Protein AF-C8NHD8-F1 (afdb_monomer_lite)

Secondary structure (DSSP, 8-state):
-TTS--HHHHHHHHT--HHHHHHHHTT-S---HHHHHHHHHHTT------PPPP--

Organism: NCBI:txid638301

Structure (mmCIF, N/CA/C/O backbone):
data_AF-C8NHD8-F1
#
_entry.id   AF-C8NHD8-F1
#
loop_
_atom_site.group_PDB
_atom_site.id
_atom_site.type_symbol
_atom_site.label_atom_id
_atom_site.label_alt_id
_atom_site.label_comp_id
_atom_site.label_asym_id
_atom_site.label_entity_id
_atom_site.label_seq_id
_atom_site.pdbx_PDB_ins_code
_atom_site.Cartn_x
_atom_site.Cartn_y
_atom_site.Cartn_z
_atom_site.occupancy
_atom_site.B_iso_or_equiv
_atom_site.auth_seq_id
_atom_site.auth_comp_id
_atom_site.auth_asym_id
_atom_site.auth_atom_id
_atom_site.pdbx_PDB_model_num
ATOM 1 N N . MET A 1 1 ? 3.095 -11.656 -8.439 1.00 52.34 1 MET A N 1
ATOM 2 C CA . MET A 1 1 ? 3.044 -10.435 -9.273 1.00 52.34 1 MET A CA 1
ATOM 3 C C . MET A 1 1 ? 1.985 -10.656 -10.340 1.00 52.34 1 MET A C 1
ATOM 5 O O . MET A 1 1 ? 2.267 -11.289 -11.343 1.00 52.34 1 MET A O 1
ATOM 9 N N . GLU A 1 2 ? 0.758 -10.211 -10.078 1.00 51.53 2 GLU A N 1
ATOM 10 C CA . GLU A 1 2 ? -0.447 -10.517 -10.876 1.00 51.53 2 GLU A CA 1
ATOM 11 C C . GLU A 1 2 ? -0.619 -9.649 -12.140 1.00 51.53 2 GLU A C 1
ATOM 13 O O . GLU A 1 2 ? -1.619 -9.762 -12.833 1.00 51.53 2 GLU A O 1
ATOM 18 N N . ASN A 1 3 ? 0.345 -8.783 -12.474 1.00 58.53 3 ASN A N 1
ATOM 19 C CA . ASN A 1 3 ? 0.144 -7.713 -13.460 1.00 58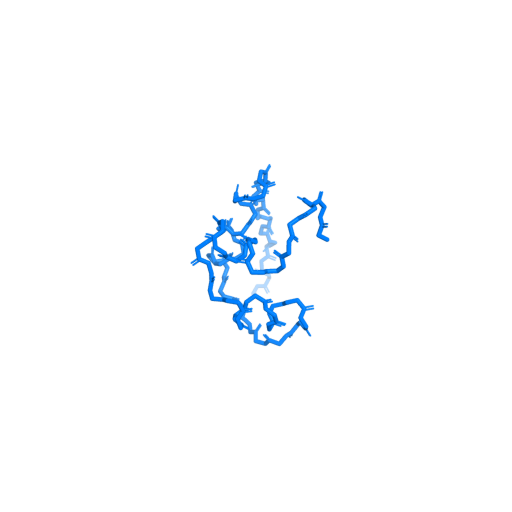.53 3 ASN A CA 1
ATOM 20 C C . ASN A 1 3 ? 0.873 -7.892 -14.808 1.00 58.53 3 ASN A C 1
ATOM 22 O O . ASN A 1 3 ? 0.904 -6.945 -15.584 1.00 58.53 3 ASN A O 1
ATOM 26 N N . ASN A 1 4 ? 1.490 -9.045 -15.104 1.00 70.81 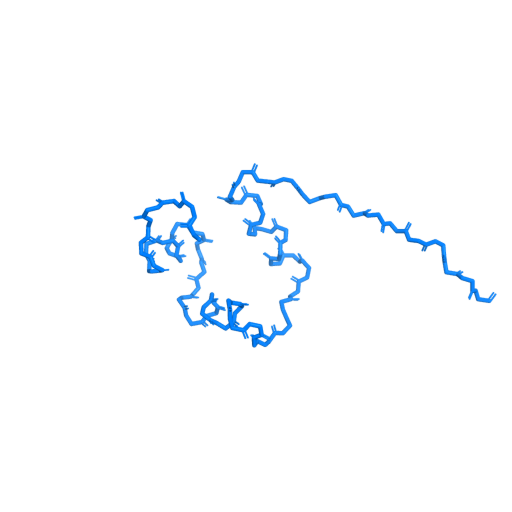4 ASN A N 1
ATOM 27 C CA . ASN A 1 4 ? 2.328 -9.259 -16.309 1.00 70.81 4 ASN A CA 1
ATOM 28 C C . ASN A 1 4 ? 3.483 -8.245 -16.502 1.00 70.81 4 ASN A C 1
ATOM 30 O O . ASN A 1 4 ? 4.126 -8.232 -17.546 1.00 70.81 4 ASN A O 1
ATOM 34 N N . LEU A 1 5 ? 3.767 -7.408 -15.502 1.00 79.00 5 LEU A N 1
ATOM 35 C CA . LEU A 1 5 ? 4.847 -6.427 -15.527 1.00 79.00 5 LEU A CA 1
ATOM 36 C C . LEU A 1 5 ? 6.141 -7.064 -15.029 1.00 79.00 5 LEU A C 1
ATOM 38 O O . LEU A 1 5 ? 6.154 -7.776 -14.019 1.00 79.00 5 LEU A O 1
ATOM 42 N N . THR A 1 6 ? 7.252 -6.733 -15.676 1.00 84.12 6 THR A N 1
ATOM 43 C CA . THR A 1 6 ? 8.576 -6.968 -15.102 1.00 84.12 6 THR A CA 1
ATOM 44 C C . THR A 1 6 ? 8.742 -6.151 -13.817 1.00 84.12 6 THR A C 1
ATOM 46 O O . THR A 1 6 ? 8.119 -5.103 -13.615 1.00 84.12 6 THR A O 1
ATOM 49 N N . ARG A 1 7 ? 9.640 -6.594 -12.931 1.00 77.19 7 ARG A N 1
ATOM 50 C CA . ARG A 1 7 ? 9.938 -5.897 -11.668 1.00 77.19 7 ARG A CA 1
ATOM 51 C C . ARG A 1 7 ? 10.369 -4.437 -11.887 1.00 77.19 7 ARG A C 1
ATOM 53 O O . ARG A 1 7 ? 10.113 -3.594 -11.034 1.00 77.19 7 ARG A O 1
ATOM 60 N N . GLU A 1 8 ? 11.006 -4.128 -13.018 1.00 83.12 8 GLU A N 1
ATOM 61 C CA . GLU A 1 8 ? 11.384 -2.759 -13.394 1.00 83.12 8 GLU A CA 1
ATOM 62 C C . GLU A 1 8 ? 10.198 -1.903 -13.818 1.00 83.12 8 GLU A C 1
ATOM 64 O O . GLU A 1 8 ? 10.077 -0.766 -13.365 1.00 83.12 8 GLU A O 1
ATOM 69 N N . GLU A 1 9 ? 9.318 -2.437 -14.658 1.00 82.75 9 GLU A N 1
ATOM 70 C CA . GLU A 1 9 ? 8.114 -1.727 -15.092 1.00 82.75 9 GLU A CA 1
ATOM 71 C C . GLU A 1 9 ? 7.183 -1.470 -13.916 1.00 82.75 9 GLU A C 1
ATOM 73 O O . GLU A 1 9 ? 6.657 -0.368 -13.761 1.00 82.75 9 GLU A O 1
ATOM 78 N N . TYR A 1 10 ? 7.042 -2.456 -13.035 1.00 84.00 10 TYR A N 1
ATOM 79 C CA . TYR A 1 10 ? 6.263 -2.297 -11.825 1.00 84.00 10 TYR A CA 1
ATOM 80 C C . TYR A 1 10 ? 6.901 -1.276 -10.872 1.00 84.00 10 TYR A C 1
ATOM 82 O O . TYR A 1 10 ? 6.208 -0.372 -10.417 1.00 84.00 10 TYR A O 1
ATOM 90 N N . ALA A 1 11 ? 8.217 -1.336 -10.633 1.00 83.12 11 ALA A N 1
ATOM 91 C CA . ALA A 1 11 ? 8.918 -0.343 -9.815 1.00 83.12 11 ALA A CA 1
ATOM 92 C C . ALA A 1 11 ? 8.738 1.088 -10.358 1.00 83.12 11 ALA A C 1
ATOM 94 O O . ALA A 1 11 ? 8.460 2.003 -9.583 1.00 83.12 11 ALA A O 1
ATOM 95 N N . LYS A 1 12 ? 8.801 1.273 -11.686 1.00 83.69 12 LYS A N 1
ATOM 96 C CA . LYS A 1 12 ? 8.493 2.553 -12.344 1.00 83.69 12 LYS A CA 1
ATOM 97 C C . LYS A 1 12 ? 7.036 2.970 -12.136 1.00 83.69 12 LYS A C 1
ATOM 99 O O . LYS A 1 12 ? 6.798 4.104 -11.736 1.00 83.69 12 LYS A O 1
ATOM 104 N N . LYS A 1 13 ? 6.078 2.059 -12.349 1.00 82.50 13 LYS A N 1
ATOM 105 C CA . LYS A 1 13 ? 4.638 2.308 -12.150 1.00 82.50 13 LYS A CA 1
ATOM 106 C C . LYS A 1 13 ? 4.341 2.760 -10.722 1.00 82.50 13 LYS A C 1
ATOM 108 O O . LYS A 1 13 ? 3.574 3.697 -10.523 1.00 82.50 13 LYS A O 1
ATOM 113 N N . VAL A 1 14 ? 4.951 2.108 -9.733 1.00 82.12 14 VAL A N 1
ATOM 114 C CA . VAL A 1 14 ? 4.726 2.439 -8.325 1.00 82.12 14 VAL A CA 1
ATOM 115 C C . VAL A 1 14 ? 5.638 3.547 -7.797 1.00 82.12 14 VAL A C 1
ATOM 117 O O . VAL A 1 14 ? 5.483 3.937 -6.648 1.00 82.12 14 VAL A O 1
ATOM 120 N N . GLY A 1 15 ? 6.566 4.090 -8.589 1.00 81.12 15 GLY A N 1
ATOM 121 C CA . GLY A 1 15 ? 7.498 5.134 -8.140 1.00 81.12 15 GLY A CA 1
ATOM 122 C C . GLY A 1 15 ? 8.538 4.664 -7.111 1.00 81.12 15 GLY A C 1
ATOM 123 O O . GLY A 1 15 ? 9.106 5.485 -6.395 1.00 81.12 15 GLY A O 1
ATOM 124 N N . PHE A 1 16 ? 8.807 3.358 -7.028 1.00 80.69 16 PHE A N 1
ATOM 125 C CA . PHE A 1 16 ? 9.800 2.777 -6.119 1.00 80.69 16 PHE A CA 1
ATOM 126 C C . PHE A 1 16 ? 11.121 2.487 -6.835 1.00 80.69 16 PHE A C 1
ATOM 128 O O . PHE A 1 16 ? 11.170 2.168 -8.022 1.00 80.69 16 PHE A O 1
ATOM 135 N N . LYS A 1 17 ? 12.230 2.506 -6.086 1.00 80.06 17 LYS A N 1
ATOM 136 C CA . LYS A 1 17 ? 13.505 1.967 -6.583 1.00 80.06 17 LYS A CA 1
ATOM 137 C C . LYS A 1 17 ? 13.401 0.444 -6.716 1.00 80.06 17 LYS A C 1
ATOM 139 O O . LYS A 1 17 ? 13.008 -0.231 -5.766 1.00 80.06 17 LYS A O 1
ATOM 144 N N . ARG A 1 18 ? 13.860 -0.111 -7.845 1.00 78.88 18 ARG A N 1
ATOM 145 C CA . ARG A 1 18 ? 13.927 -1.567 -8.108 1.00 78.88 18 ARG A CA 1
ATOM 146 C C . ARG A 1 18 ? 14.573 -2.348 -6.955 1.00 78.88 18 ARG A C 1
ATOM 148 O O . ARG A 1 18 ? 14.104 -3.422 -6.594 1.00 78.88 18 ARG A O 1
ATOM 155 N N . THR A 1 19 ? 15.640 -1.802 -6.371 1.00 80.00 19 THR A N 1
ATOM 156 C CA . THR A 1 19 ? 16.368 -2.415 -5.250 1.00 80.00 19 THR A CA 1
ATOM 157 C C . THR A 1 19 ? 15.561 -2.431 -3.956 1.00 80.00 19 THR A C 1
ATOM 159 O O . THR A 1 19 ? 15.631 -3.412 -3.223 1.00 80.00 19 THR A O 1
ATOM 162 N N . ALA A 1 20 ? 14.777 -1.384 -3.684 1.00 78.75 20 ALA A N 1
ATOM 163 C CA . ALA A 1 20 ? 13.893 -1.328 -2.523 1.00 78.75 20 ALA A CA 1
ATOM 164 C C . ALA A 1 20 ? 12.777 -2.369 -2.645 1.00 78.75 20 ALA A C 1
ATOM 166 O O . ALA A 1 20 ? 12.539 -3.123 -1.710 1.00 78.75 20 ALA A O 1
ATOM 167 N N . LEU A 1 21 ? 12.177 -2.488 -3.829 1.00 82.31 21 LEU A N 1
ATOM 168 C CA . LEU A 1 21 ? 11.156 -3.496 -4.085 1.00 82.31 21 LEU A CA 1
ATOM 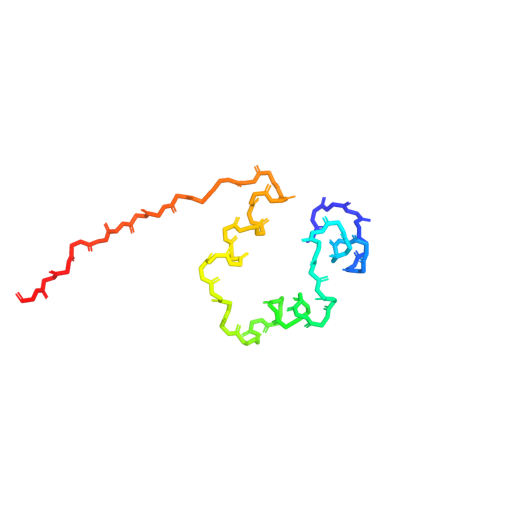169 C C . LEU A 1 21 ? 11.706 -4.926 -3.955 1.00 82.31 21 LEU A C 1
ATOM 171 O O . LEU A 1 21 ? 11.139 -5.737 -3.232 1.00 82.31 21 LEU A O 1
ATOM 175 N N . ALA A 1 22 ? 12.870 -5.201 -4.552 1.00 83.19 22 ALA A N 1
ATOM 176 C CA . ALA A 1 22 ? 13.511 -6.512 -4.456 1.00 83.19 22 ALA A CA 1
ATOM 177 C C . ALA A 1 22 ? 13.877 -6.901 -3.016 1.00 83.19 22 ALA A C 1
ATOM 179 O O . ALA A 1 22 ? 13.978 -8.087 -2.715 1.00 83.19 22 ALA A O 1
ATOM 180 N N . ARG A 1 23 ? 14.148 -5.921 -2.147 1.00 83.56 23 ARG A N 1
ATOM 181 C CA . ARG A 1 23 ? 14.367 -6.142 -0.713 1.00 83.56 23 ARG A CA 1
ATOM 182 C C . ARG A 1 23 ? 13.055 -6.503 -0.015 1.00 83.56 23 ARG A C 1
ATOM 184 O O . ARG A 1 23 ? 13.007 -7.537 0.641 1.00 83.56 23 ARG A O 1
ATOM 191 N N . LEU A 1 24 ? 11.984 -5.746 -0.266 1.00 84.50 24 LEU A N 1
ATOM 192 C CA . LEU A 1 24 ? 10.645 -6.037 0.264 1.00 84.50 24 LEU A CA 1
ATOM 193 C C . LEU A 1 24 ? 10.167 -7.446 -0.108 1.00 84.50 24 LEU A C 1
ATOM 195 O O . LEU A 1 24 ? 9.706 -8.184 0.753 1.00 84.50 24 LEU A O 1
ATOM 199 N N . GLU A 1 25 ? 10.344 -7.858 -1.363 1.00 80.94 25 GLU A N 1
ATOM 200 C CA . GLU A 1 25 ? 9.931 -9.190 -1.833 1.00 80.94 25 GLU A CA 1
ATOM 201 C C . GLU A 1 25 ? 10.767 -10.335 -1.251 1.00 80.94 25 GLU A C 1
ATOM 203 O O . GLU A 1 25 ? 10.310 -11.473 -1.220 1.00 80.94 25 GLU A O 1
ATOM 208 N N . ARG A 1 26 ? 11.991 -10.046 -0.795 1.00 84.88 26 ARG A N 1
ATOM 209 C CA . ARG A 1 26 ? 12.846 -11.003 -0.079 1.00 84.88 26 ARG A CA 1
ATOM 210 C C . ARG A 1 26 ? 12.600 -11.005 1.433 1.00 84.88 26 ARG A C 1
ATOM 212 O O . ARG A 1 26 ? 13.250 -11.765 2.140 1.00 84.88 26 ARG A O 1
ATOM 219 N N . GLY A 1 27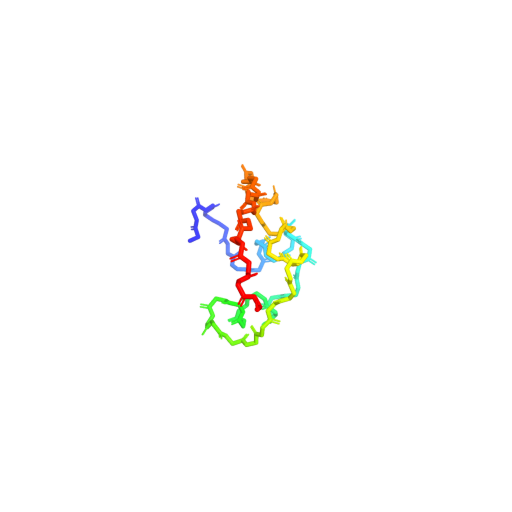 ? 11.703 -10.152 1.935 1.00 81.00 27 GLY A N 1
ATOM 220 C CA . GLY A 1 27 ? 11.529 -9.926 3.372 1.00 81.00 27 GLY A CA 1
ATOM 221 C C . GLY A 1 27 ? 12.713 -9.198 4.021 1.00 81.00 27 GLY A C 1
ATOM 222 O O . GLY A 1 27 ? 12.859 -9.210 5.240 1.00 81.00 27 GLY A O 1
ATOM 223 N N . GLU A 1 28 ? 13.582 -8.572 3.224 1.00 80.69 28 GLU A N 1
ATOM 224 C CA . GLU A 1 28 ? 14.748 -7.837 3.702 1.00 80.69 28 GLU A CA 1
ATOM 225 C C . GLU A 1 28 ? 14.396 -6.366 3.960 1.00 80.69 28 GLU A C 1
ATOM 227 O O . GLU A 1 28 ? 14.056 -5.617 3.046 1.00 80.69 28 GLU A O 1
ATOM 232 N N . GLY A 1 29 ? 14.606 -5.903 5.193 1.00 71.31 29 GLY A N 1
ATOM 233 C CA . GLY A 1 29 ? 14.352 -4.517 5.586 1.00 71.31 29 GLY A CA 1
ATOM 234 C C . GLY A 1 29 ? 12.897 -4.272 5.976 1.00 71.31 29 GLY A C 1
ATOM 235 O O . GLY A 1 29 ? 11.970 -4.737 5.326 1.00 71.31 29 GLY A O 1
ATOM 236 N N . THR A 1 30 ? 12.713 -3.523 7.057 1.00 80.25 30 THR A N 1
ATOM 237 C CA . THR A 1 30 ? 11.397 -3.206 7.609 1.00 80.25 30 THR A CA 1
ATOM 238 C C . THR A 1 30 ? 10.826 -1.990 6.873 1.00 80.25 30 THR A C 1
ATOM 240 O O . THR A 1 30 ? 11.306 -0.878 7.118 1.00 80.25 30 THR A O 1
ATOM 243 N N . PRO A 1 31 ? 9.853 -2.142 5.950 1.00 82.88 31 PRO A N 1
ATOM 244 C CA . PRO A 1 31 ? 9.144 -0.985 5.420 1.00 82.88 31 PRO A CA 1
ATOM 245 C C . PRO A 1 31 ? 8.458 -0.248 6.564 1.00 82.88 31 PRO A C 1
ATOM 247 O O . PRO A 1 31 ? 7.971 -0.858 7.517 1.00 82.88 31 PRO A O 1
ATOM 250 N N . ASN A 1 32 ? 8.372 1.072 6.447 1.00 87.06 32 ASN A N 1
ATOM 251 C CA . ASN A 1 32 ? 7.427 1.805 7.273 1.00 87.06 32 ASN A CA 1
ATOM 252 C C . ASN A 1 32 ? 5.990 1.462 6.836 1.00 87.06 32 ASN A C 1
ATOM 254 O O . ASN A 1 32 ? 5.736 1.032 5.707 1.00 87.06 32 ASN A O 1
ATOM 258 N N . LEU A 1 33 ? 5.038 1.673 7.741 1.00 86.75 33 LEU A N 1
ATOM 259 C CA . LEU A 1 33 ? 3.625 1.423 7.468 1.00 86.75 33 LEU A CA 1
ATOM 260 C C . LEU A 1 33 ? 3.119 2.230 6.258 1.00 86.75 33 LEU A C 1
ATOM 262 O O . LEU A 1 33 ? 2.353 1.708 5.456 1.00 86.75 33 LEU A O 1
ATOM 266 N N . SER A 1 34 ? 3.603 3.462 6.069 1.00 87.94 34 SER A N 1
ATOM 267 C CA . SER A 1 34 ? 3.232 4.298 4.920 1.00 87.94 34 SER A CA 1
ATOM 268 C C . SER A 1 34 ? 3.636 3.690 3.574 1.00 87.94 34 SER A C 1
ATOM 270 O O . SER A 1 34 ? 2.858 3.767 2.630 1.00 87.94 34 SER A O 1
ATOM 272 N N . THR A 1 35 ? 4.791 3.022 3.487 1.00 87.31 35 THR A N 1
ATOM 273 C CA . THR A 1 35 ? 5.214 2.279 2.285 1.00 87.31 35 THR A CA 1
ATOM 274 C C . THR A 1 35 ? 4.242 1.148 1.972 1.00 87.31 35 THR A C 1
ATOM 276 O O . THR A 1 35 ? 3.887 0.950 0.813 1.00 87.31 35 THR A O 1
ATOM 279 N N . LEU A 1 36 ? 3.798 0.405 2.991 1.00 86.69 36 LEU A N 1
ATOM 280 C CA . LEU A 1 36 ? 2.838 -0.688 2.804 1.00 86.69 36 LEU A CA 1
ATOM 281 C C . LEU A 1 36 ? 1.486 -0.158 2.315 1.00 86.69 36 LEU A C 1
ATOM 283 O O . LEU A 1 36 ? 0.918 -0.708 1.374 1.00 86.69 36 LEU A O 1
ATOM 287 N N . ILE A 1 37 ? 1.021 0.944 2.906 1.00 90.12 37 ILE A N 1
ATOM 288 C CA . ILE A 1 37 ? -0.214 1.627 2.513 1.00 90.12 37 ILE A CA 1
ATOM 289 C C . ILE A 1 37 ? -0.130 2.124 1.065 1.00 90.12 37 ILE A C 1
ATOM 291 O O . ILE A 1 37 ? -1.018 1.850 0.261 1.00 90.12 37 ILE A O 1
ATOM 295 N N . GLU A 1 38 ? 0.956 2.805 0.696 1.00 88.44 38 GLU A N 1
ATOM 296 C CA . GLU A 1 38 ? 1.150 3.317 -0.663 1.00 88.44 38 GLU A CA 1
ATOM 297 C C . GLU A 1 38 ? 1.185 2.188 -1.703 1.00 88.44 38 GLU A C 1
ATOM 299 O O . GLU A 1 38 ? 0.585 2.304 -2.774 1.00 88.44 38 GLU A O 1
ATOM 304 N N . LEU A 1 39 ? 1.856 1.075 -1.390 1.00 87.81 39 LEU A N 1
ATOM 305 C CA . LEU A 1 39 ? 1.893 -0.089 -2.271 1.00 87.81 39 LEU A CA 1
ATOM 306 C C . LEU A 1 39 ? 0.506 -0.710 -2.442 1.00 87.81 39 LEU A C 1
ATOM 308 O O . LEU A 1 39 ? 0.134 -1.009 -3.574 1.00 87.81 39 LEU A O 1
ATOM 312 N N . ALA A 1 40 ? -0.268 -0.871 -1.368 1.00 89.62 40 ALA A N 1
ATOM 313 C CA . ALA A 1 40 ? -1.633 -1.385 -1.453 1.00 89.62 40 ALA A CA 1
ATOM 314 C C . ALA A 1 40 ? -2.498 -0.519 -2.385 1.00 89.62 40 ALA A C 1
ATOM 316 O O . ALA A 1 40 ? -3.030 -1.039 -3.371 1.00 89.62 40 ALA A O 1
ATOM 317 N N . TYR A 1 41 ? -2.514 0.804 -2.176 1.00 89.75 41 TYR A N 1
ATOM 318 C CA . TYR A 1 41 ? -3.276 1.735 -3.017 1.00 89.75 41 TYR A CA 1
ATOM 319 C C . TYR A 1 41 ? -2.893 1.650 -4.496 1.00 89.75 41 TYR A C 1
ATOM 321 O O . TYR A 1 41 ? -3.762 1.582 -5.365 1.00 89.75 41 TYR A O 1
ATOM 329 N N . LYS A 1 42 ? -1.593 1.594 -4.817 1.00 86.75 42 LYS A N 1
ATOM 330 C CA . LYS A 1 42 ? -1.130 1.506 -6.216 1.00 86.75 42 LYS A CA 1
ATOM 331 C C . LYS A 1 42 ? -1.451 0.170 -6.893 1.00 86.75 42 LYS A C 1
ATOM 333 O O . LYS A 1 42 ? -1.351 0.073 -8.119 1.00 86.75 42 LYS A O 1
ATOM 338 N N . ASN A 1 43 ? -1.843 -0.837 -6.117 1.00 86.62 43 ASN A N 1
ATOM 339 C CA . ASN A 1 43 ? -2.325 -2.125 -6.610 1.00 86.62 43 ASN A CA 1
ATOM 340 C C . ASN A 1 43 ? -3.851 -2.262 -6.547 1.00 86.62 43 ASN A C 1
ATOM 342 O O . ASN A 1 43 ? -4.357 -3.337 -6.844 1.00 86.62 43 ASN A O 1
ATOM 346 N N . GLY A 1 44 ? -4.579 -1.188 -6.221 1.00 89.25 44 GLY A N 1
ATOM 347 C CA . GLY A 1 44 ? -6.041 -1.207 -6.158 1.00 89.25 44 GLY A CA 1
ATOM 348 C C . GLY A 1 44 ? -6.598 -1.832 -4.879 1.00 89.25 44 GLY A C 1
ATOM 349 O O . GLY A 1 44 ? -7.768 -2.201 -4.854 1.00 89.25 44 GLY A O 1
ATOM 350 N N . TYR A 1 45 ? -5.779 -1.950 -3.835 1.00 91.19 45 TYR A N 1
ATOM 351 C CA . TYR A 1 45 ? -6.192 -2.428 -2.521 1.00 91.19 45 TYR A CA 1
ATOM 352 C C . TYR A 1 45 ? -6.301 -1.269 -1.531 1.00 91.19 45 TYR A C 1
ATOM 354 O O . TYR A 1 45 ? -5.563 -0.286 -1.611 1.00 91.19 45 TYR A O 1
ATOM 362 N N . GLU A 1 46 ? -7.190 -1.423 -0.559 1.00 90.88 46 GLU A N 1
ATOM 363 C CA . GLU A 1 46 ? -7.282 -0.558 0.613 1.00 90.88 46 GLU A CA 1
ATOM 364 C C . GLU A 1 46 ? -6.660 -1.266 1.822 1.00 90.88 46 GLU A C 1
ATOM 366 O O . GLU A 1 46 ? -6.716 -2.494 1.930 1.00 90.88 46 GLU A O 1
ATOM 371 N N . VAL A 1 47 ? -6.035 -0.501 2.719 1.00 91.44 47 VAL A N 1
ATOM 372 C CA . VAL A 1 47 ? -5.486 -1.036 3.970 1.00 91.44 47 VAL A CA 1
ATOM 373 C C . VAL A 1 47 ? -6.456 -0.747 5.102 1.00 91.44 47 VAL A C 1
ATOM 375 O O . VAL A 1 47 ? -6.616 0.404 5.496 1.00 91.44 47 VAL A O 1
ATOM 378 N N . ASP A 1 48 ? -7.036 -1.806 5.657 1.00 92.81 48 ASP A N 1
ATOM 379 C CA . ASP A 1 48 ? -7.759 -1.754 6.924 1.00 92.81 48 ASP A CA 1
ATOM 380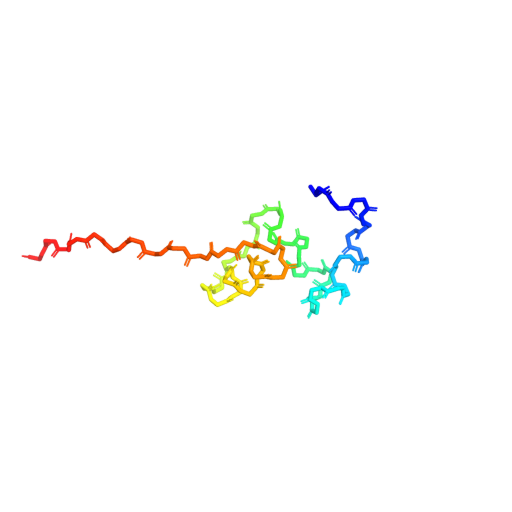 C C . ASP A 1 48 ? -6.807 -2.092 8.084 1.00 92.81 48 ASP A C 1
ATOM 382 O O . ASP A 1 48 ? -6.042 -3.061 8.022 1.00 92.81 48 ASP A O 1
ATOM 386 N N . ILE A 1 49 ? -6.824 -1.275 9.139 1.00 90.56 49 ILE A N 1
ATOM 387 C CA . ILE A 1 49 ? -5.960 -1.429 10.314 1.00 90.56 49 ILE A CA 1
ATOM 388 C C . ILE A 1 49 ? -6.837 -1.660 11.538 1.00 90.56 49 ILE A C 1
ATOM 390 O O . ILE A 1 49 ? -7.399 -0.730 12.115 1.00 90.56 49 ILE A O 1
ATOM 394 N N . GLN A 1 50 ? -6.868 -2.908 11.999 1.00 93.00 50 GLN A N 1
ATOM 395 C CA . GLN A 1 50 ? -7.539 -3.265 13.239 1.00 93.00 50 GLN A CA 1
ATOM 396 C C . GLN A 1 50 ? -6.582 -3.147 14.429 1.00 93.00 50 GLN A C 1
ATOM 398 O O . GLN A 1 50 ? -5.617 -3.904 14.564 1.00 93.00 50 GLN A O 1
ATOM 403 N N . LEU A 1 51 ? -6.879 -2.217 15.333 1.00 91.75 51 LEU A N 1
ATOM 404 C CA . LEU A 1 51 ? -6.173 -2.091 16.604 1.00 91.75 51 LEU A CA 1
ATOM 405 C C . LEU A 1 51 ? -6.754 -3.073 17.624 1.00 91.75 51 LEU A C 1
ATOM 407 O O . LEU A 1 51 ? -7.969 -3.257 17.710 1.00 91.75 51 LEU A O 1
ATOM 411 N N . LYS A 1 52 ? -5.883 -3.695 18.419 1.00 92.69 52 LYS A N 1
ATOM 412 C CA . LYS A 1 52 ? -6.293 -4.506 19.570 1.00 92.69 52 LYS A CA 1
ATOM 413 C C . LYS A 1 52 ? -6.094 -3.699 20.851 1.00 92.69 52 LYS A C 1
ATOM 415 O O . LYS A 1 52 ? -5.105 -2.969 20.936 1.00 92.69 52 LYS A O 1
ATOM 420 N N . PRO A 1 53 ? -6.999 -3.818 21.839 1.00 90.94 53 PRO A N 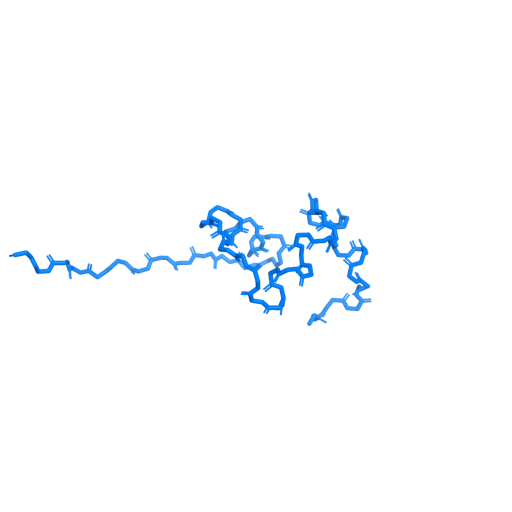1
ATOM 421 C CA . PRO A 1 53 ? -6.791 -3.200 23.138 1.00 90.94 53 PRO A CA 1
ATOM 422 C C . PRO A 1 53 ? -5.489 -3.728 23.740 1.00 90.94 53 PRO A C 1
ATOM 424 O O . PRO A 1 53 ? -5.219 -4.931 23.704 1.00 90.94 53 PRO A O 1
ATOM 427 N N . GLN A 1 54 ? -4.677 -2.818 24.266 1.00 92.00 54 GLN A N 1
ATOM 428 C CA . GLN A 1 54 ? -3.466 -3.174 24.982 1.00 92.00 54 GLN A CA 1
ATOM 429 C C . GLN A 1 54 ? -3.776 -3.173 26.475 1.00 92.00 54 GLN A C 1
ATOM 431 O O . GLN A 1 54 ? -4.147 -2.142 27.032 1.00 92.00 54 GLN A O 1
ATOM 436 N N . ASN A 1 55 ? -3.656 -4.339 27.107 1.00 82.00 55 ASN A N 1
ATOM 437 C CA . ASN A 1 55 ? -3.781 -4.455 28.554 1.00 82.00 55 ASN A CA 1
ATOM 438 C C . ASN A 1 55 ? -2.458 -3.984 29.166 1.00 82.00 55 ASN A C 1
ATOM 440 O O . ASN A 1 55 ? -1.446 -4.674 29.024 1.00 82.00 55 ASN A O 1
ATOM 444 N N . PHE A 1 56 ? -2.474 -2.804 29.778 1.00 72.44 56 PHE A N 1
ATOM 445 C CA . PHE A 1 56 ? -1.418 -2.335 30.672 1.00 72.44 56 PHE A CA 1
ATOM 446 C C . PHE A 1 56 ? -1.797 -2.643 32.117 1.00 72.44 56 PHE A C 1
ATOM 448 O O . PHE A 1 56 ? -3.006 -2.542 32.432 1.00 72.44 56 PHE A O 1
#

Foldseek 3Di:
DPPPDDLVRVCVLLVHDSVVVVCVVVVHDDDDPVVVQSVQVSVVHHDDDDDDDDDD

InterPro domains:
  IPR001387 Cro/C1-type, helix-turn-helix domain [PF01381] (2-40)
  IPR001387 Cro/C1-type, helix-turn-helix domain [PS50943] (2-50)
  IPR001387 Cro/C1-type, helix-turn-helix domain [cd00093] (2-40)
  IPR010982 Lambda repressor-like, DNA-binding domain superfamily [G3DSA:1.10.260.40] (1-55)
  IPR010982 Lambda repressor-like, DNA-binding domain superfamily [SSF47413] (2-54)

Radius of gyration: 13.85 Å; chains: 1; bounding box: 24×16×47 Å

pLDDT: mean 82.96, std 8.64, range [51.53, 93.0]

Sequence (56 aa):
MENNLTREEYAKKVGFKRTALARLERGEGTPNLSTLIELAYKNGYEVDIQLKPQNF